Protein AF-A0A2I0QER7-F1 (afdb_monomer_lite)

Foldseek 3Di:
DDLPQFAAKEWEAEPPVRDIDIDRADNQLSVQQFFDFQQDKDACVSVQAHFWIKGWHQFAFPDDDDDPDDDDDDDGTDDRRTRYIYIYIPTDDPDDVVVSRCVRDVDPDD

Secondary structure (DSSP, 8-state):
------PPEEEEE-TTT--EEEEEPPHHHHHTTTTPPTT-EEEGGGGT-TT-EEEEEEEEES---S-SS--PPP-SS--TTEEEEEEEEEE--SS-HHHHHHHH------

pLDDT: mean 76.9, std 15.24, range [27.77, 92.5]

Structure (mmCIF, N/CA/C/O backbone):
data_AF-A0A2I0QER7-F1
#
_entry.id   AF-A0A2I0QER7-F1
#
loop_
_atom_site.group_PDB
_atom_site.id
_atom_site.type_symbol
_atom_site.label_atom_id
_atom_site.label_alt_id
_atom_site.label_comp_id
_atom_site.label_asym_id
_atom_site.label_entity_id
_atom_site.label_seq_id
_atom_site.pdbx_PDB_ins_code
_atom_site.Cartn_x
_atom_site.Cartn_y
_atom_site.Cartn_z
_atom_site.occupancy
_atom_site.B_iso_or_equiv
_atom_site.auth_seq_id
_atom_site.auth_comp_id
_atom_site.auth_asym_id
_atom_site.auth_atom_id
_atom_site.pdbx_PDB_model_num
ATOM 1 N N . MET A 1 1 ? 17.222 -12.364 -16.855 1.00 36.41 1 MET A N 1
ATOM 2 C CA . MET A 1 1 ? 17.119 -12.303 -15.381 1.00 36.41 1 MET A CA 1
ATOM 3 C C . MET A 1 1 ? 15.643 -12.269 -15.049 1.00 36.41 1 MET A C 1
ATOM 5 O O . MET A 1 1 ? 14.972 -11.333 -15.462 1.00 36.41 1 MET A O 1
ATOM 9 N N . ALA A 1 2 ? 15.111 -13.338 -14.456 1.00 32.00 2 ALA A N 1
ATOM 10 C CA . ALA A 1 2 ? 13.690 -13.420 -14.151 1.00 32.00 2 ALA A CA 1
ATOM 11 C C . ALA A 1 2 ? 13.364 -12.351 -13.105 1.00 32.00 2 ALA A C 1
ATOM 13 O O . ALA A 1 2 ? 13.843 -12.427 -11.973 1.00 32.00 2 ALA A O 1
ATOM 14 N N . VAL A 1 3 ? 12.599 -11.332 -13.501 1.00 42.81 3 VAL A N 1
ATOM 15 C CA . VAL A 1 3 ? 11.971 -10.414 -12.553 1.00 42.81 3 VAL A CA 1
ATOM 16 C C . VAL A 1 3 ? 10.987 -11.280 -11.787 1.00 42.81 3 VAL A C 1
ATOM 18 O O . VAL A 1 3 ? 9.907 -11.586 -12.284 1.00 42.81 3 VAL A O 1
ATOM 21 N N . LYS A 1 4 ? 11.429 -11.800 -10.640 1.00 41.66 4 LYS A N 1
ATOM 22 C CA . LYS A 1 4 ? 10.596 -12.585 -9.741 1.00 41.66 4 LYS A CA 1
ATOM 23 C C . LYS A 1 4 ? 9.449 -11.662 -9.360 1.00 41.66 4 LYS A C 1
ATOM 25 O O . LYS A 1 4 ? 9.661 -10.672 -8.665 1.00 41.66 4 LYS A O 1
ATOM 30 N N . GLN A 1 5 ? 8.284 -11.937 -9.930 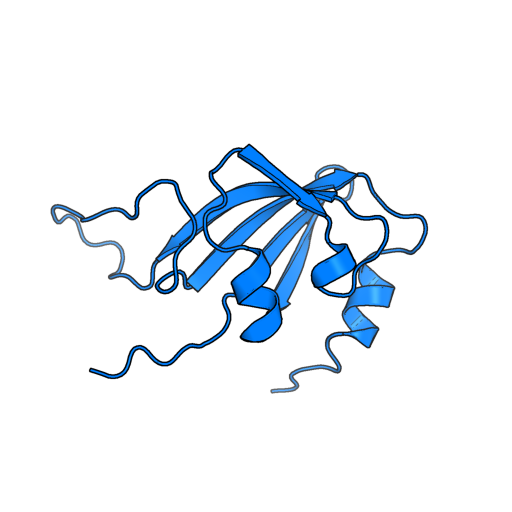1.00 53.03 5 GLN A N 1
ATOM 31 C CA . GLN A 1 5 ? 7.053 -11.219 -9.670 1.00 53.03 5 GLN A CA 1
ATOM 32 C C . GLN A 1 5 ? 6.726 -11.509 -8.205 1.00 53.03 5 GLN A C 1
ATOM 34 O O . GLN A 1 5 ? 6.259 -12.576 -7.843 1.00 53.03 5 GLN A O 1
ATOM 39 N N . ILE A 1 6 ? 7.161 -10.619 -7.322 1.00 55.56 6 IL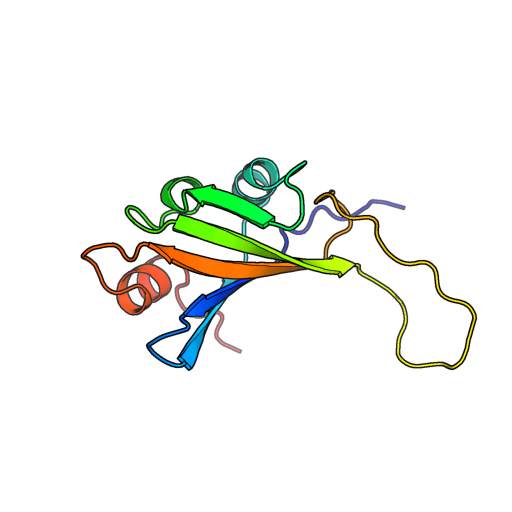E A N 1
ATOM 40 C CA . ILE A 1 6 ? 6.851 -10.668 -5.900 1.00 55.56 6 ILE A CA 1
ATOM 41 C C . ILE A 1 6 ? 5.916 -9.493 -5.720 1.00 55.56 6 ILE A C 1
ATOM 43 O O . ILE A 1 6 ? 6.305 -8.357 -5.992 1.00 55.56 6 ILE A O 1
ATOM 47 N N . GLY A 1 7 ? 4.669 -9.771 -5.346 1.00 65.88 7 GLY A N 1
ATOM 48 C CA . GLY A 1 7 ? 3.716 -8.709 -5.064 1.00 65.88 7 GLY A CA 1
ATOM 49 C C . GLY A 1 7 ? 4.311 -7.697 -4.081 1.00 65.88 7 GLY A C 1
ATOM 50 O O . GLY A 1 7 ? 5.054 -8.045 -3.157 1.00 65.88 7 GLY A O 1
ATOM 51 N N . PHE A 1 8 ? 4.069 -6.417 -4.343 1.00 81.38 8 PHE A N 1
ATOM 52 C CA . PHE A 1 8 ? 4.645 -5.337 -3.547 1.00 81.38 8 PHE A CA 1
ATOM 53 C C . PHE A 1 8 ? 3.910 -5.177 -2.220 1.00 81.38 8 PHE A C 1
ATOM 55 O O . PHE A 1 8 ? 2.739 -5.524 -2.053 1.00 81.38 8 PHE A O 1
ATOM 62 N N . LYS A 1 9 ? 4.615 -4.596 -1.256 1.00 86.88 9 LYS A N 1
ATOM 63 C CA . LYS A 1 9 ? 4.053 -4.253 0.045 1.00 86.88 9 LYS A CA 1
ATOM 64 C C . LYS A 1 9 ? 3.238 -2.966 -0.057 1.00 86.88 9 LYS A C 1
ATOM 66 O O . LYS A 1 9 ? 3.772 -1.937 -0.464 1.00 86.88 9 LYS A O 1
ATOM 71 N N . LEU A 1 10 ? 1.975 -2.994 0.353 1.00 88.75 10 LEU A N 1
ATOM 72 C CA . LEU A 1 10 ? 1.169 -1.789 0.526 1.00 88.75 10 LEU A CA 1
ATOM 73 C C . LEU A 1 10 ? 1.303 -1.287 1.964 1.00 88.75 10 LEU A C 1
ATOM 75 O O . LEU A 1 10 ? 1.055 -2.027 2.917 1.00 88.75 10 LEU A O 1
ATOM 79 N N . VAL A 1 11 ? 1.693 -0.026 2.117 1.00 89.62 11 VAL A N 1
ATOM 80 C CA . VAL A 1 11 ? 1.828 0.654 3.406 1.00 89.62 11 VAL A CA 1
ATOM 81 C C . VAL A 1 11 ? 0.779 1.755 3.474 1.00 89.62 11 VAL A C 1
ATOM 83 O O . VAL A 1 11 ? 0.866 2.741 2.748 1.00 89.62 11 VAL A O 1
ATOM 86 N N . MET A 1 12 ? -0.213 1.589 4.345 1.00 89.62 12 MET A N 1
ATOM 87 C CA . MET A 1 12 ? -1.321 2.526 4.519 1.00 89.62 12 MET A CA 1
ATOM 88 C C . MET A 1 12 ? -1.146 3.310 5.813 1.00 89.62 12 MET A C 1
ATOM 90 O O . MET A 1 12 ? -1.057 2.730 6.895 1.00 89.62 12 MET A O 1
ATOM 94 N N . ASN A 1 13 ? -1.110 4.631 5.708 1.00 88.56 13 ASN A N 1
ATOM 95 C CA . ASN A 1 13 ? -1.062 5.526 6.853 1.00 88.56 13 ASN A CA 1
ATOM 96 C C . ASN A 1 13 ? -2.470 6.021 7.212 1.00 88.56 13 ASN A C 1
ATOM 98 O O . ASN A 1 13 ? -3.162 6.586 6.361 1.00 88.56 13 ASN A O 1
ATOM 102 N N . ASP A 1 14 ? -2.865 5.840 8.471 1.00 86.50 14 ASP A N 1
ATOM 103 C CA . ASP A 1 14 ? -4.037 6.487 9.059 1.00 86.50 14 ASP A CA 1
ATOM 104 C C . ASP A 1 14 ? -3.592 7.792 9.734 1.00 86.50 14 ASP A C 1
ATOM 106 O O . ASP A 1 14 ? -2.897 7.779 10.755 1.00 86.50 14 ASP A O 1
ATOM 110 N N . GLY A 1 15 ? -3.977 8.928 9.149 1.00 77.00 15 GLY A N 1
ATOM 111 C CA . GLY A 1 15 ? -3.577 10.248 9.639 1.00 77.00 15 GLY A CA 1
ATOM 112 C C . GLY A 1 15 ? -4.199 10.630 10.984 1.00 77.00 15 GLY A C 1
ATOM 113 O O . GLY A 1 15 ? -3.625 11.452 11.694 1.00 77.00 15 GLY A O 1
ATOM 114 N N . GLU A 1 16 ? -5.335 10.036 11.349 1.00 76.00 16 GLU A N 1
ATOM 115 C CA . GLU A 1 16 ? -6.040 10.356 12.597 1.00 76.00 16 GLU A CA 1
ATOM 116 C C . GLU A 1 16 ? -5.525 9.495 13.746 1.00 76.00 16 GLU A C 1
ATOM 118 O O . GLU A 1 16 ? -5.140 10.011 14.792 1.00 76.00 16 GLU A O 1
ATOM 123 N N . ASN A 1 17 ? -5.430 8.181 13.522 1.00 75.81 17 ASN A N 1
ATOM 124 C CA . ASN A 1 17 ? -4.948 7.250 14.541 1.00 75.81 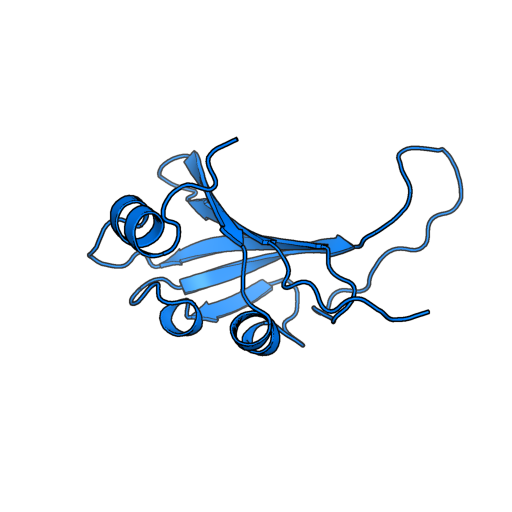17 ASN A CA 1
ATOM 125 C C . ASN A 1 17 ? -3.416 7.243 14.662 1.00 75.81 17 ASN A C 1
ATOM 127 O O . ASN A 1 17 ? -2.876 6.569 15.537 1.00 75.81 17 ASN A O 1
ATOM 131 N N . LYS A 1 18 ? -2.703 7.956 13.772 1.00 78.50 18 LYS A N 1
ATOM 132 C CA . LYS A 1 18 ? -1.231 7.964 13.643 1.00 78.50 18 LYS A CA 1
ATOM 133 C C . LYS A 1 18 ? -0.623 6.559 13.527 1.00 78.50 18 LYS A C 1
ATOM 135 O O . LYS A 1 18 ? 0.563 6.360 13.792 1.00 78.50 18 LYS A O 1
ATOM 140 N N . LYS A 1 19 ? -1.430 5.581 13.115 1.00 82.94 19 LYS A N 1
ATOM 141 C CA . LYS A 1 19 ? -1.029 4.191 12.916 1.00 82.94 19 LYS A CA 1
ATOM 142 C C . LYS A 1 19 ? -0.707 3.948 11.450 1.00 82.94 19 LYS A C 1
ATOM 144 O O . LYS A 1 19 ? -1.214 4.618 10.551 1.00 82.94 19 LYS A O 1
ATOM 149 N N . THR A 1 20 ? 0.173 2.984 11.218 1.00 83.94 20 THR A N 1
ATOM 150 C CA . THR A 1 20 ? 0.543 2.549 9.873 1.00 83.94 20 THR A CA 1
ATOM 151 C C . THR A 1 20 ? 0.318 1.054 9.763 1.00 83.94 20 THR A C 1
ATOM 153 O O . THR A 1 20 ? 0.799 0.291 10.598 1.00 83.94 20 THR A O 1
ATOM 156 N N . TYR A 1 21 ? -0.382 0.649 8.713 1.00 86.69 21 TYR A N 1
ATOM 157 C CA . TYR A 1 21 ? -0.721 -0.737 8.436 1.00 86.69 21 TYR A CA 1
ATOM 158 C C . TYR A 1 21 ? 0.023 -1.211 7.198 1.00 86.69 21 TYR A C 1
ATOM 160 O O . TYR A 1 21 ? 0.206 -0.459 6.240 1.00 86.69 21 TYR A O 1
ATOM 168 N N . GLN A 1 22 ? 0.491 -2.453 7.228 1.00 86.75 22 GLN A N 1
ATOM 169 C CA . GLN A 1 22 ? 1.342 -3.008 6.184 1.00 86.75 22 GLN A CA 1
ATOM 170 C C . GLN A 1 22 ? 0.764 -4.328 5.700 1.00 86.75 22 GLN A C 1
ATOM 172 O O . GLN A 1 22 ? 0.528 -5.225 6.503 1.00 86.75 22 GLN A O 1
ATOM 177 N N . ILE A 1 23 ? 0.570 -4.447 4.390 1.00 85.94 23 ILE A N 1
ATOM 178 C CA . ILE A 1 23 ? -0.027 -5.622 3.759 1.00 85.94 23 ILE A CA 1
ATOM 179 C C . ILE A 1 23 ? 0.901 -6.104 2.657 1.00 85.94 23 ILE A C 1
ATOM 181 O O . ILE A 1 23 ? 1.305 -5.329 1.791 1.00 85.94 23 ILE A O 1
ATOM 185 N N . ALA A 1 24 ? 1.240 -7.390 2.684 1.00 83.69 24 ALA A N 1
ATOM 186 C CA . ALA A 1 24 ? 1.850 -8.045 1.537 1.00 83.69 24 ALA A CA 1
ATOM 187 C C . ALA A 1 24 ? 0.740 -8.361 0.528 1.00 83.69 24 ALA A C 1
ATOM 189 O O . ALA A 1 24 ? -0.196 -9.088 0.858 1.00 83.69 24 ALA A O 1
ATOM 190 N N . LEU A 1 25 ? 0.807 -7.772 -0.665 1.00 82.62 25 LEU A N 1
ATOM 191 C CA . LEU A 1 25 ? -0.154 -8.063 -1.723 1.00 82.62 25 LEU A CA 1
ATOM 192 C C . LEU A 1 25 ? 0.298 -9.290 -2.513 1.00 82.62 25 LEU A C 1
ATOM 194 O O . LEU A 1 25 ? 1.481 -9.442 -2.805 1.00 82.62 25 LEU A O 1
ATOM 198 N N . ASP A 1 26 ? -0.656 -10.146 -2.869 1.00 80.81 26 ASP A N 1
ATOM 199 C CA . ASP A 1 26 ? -0.433 -11.225 -3.832 1.00 80.81 26 ASP A CA 1
A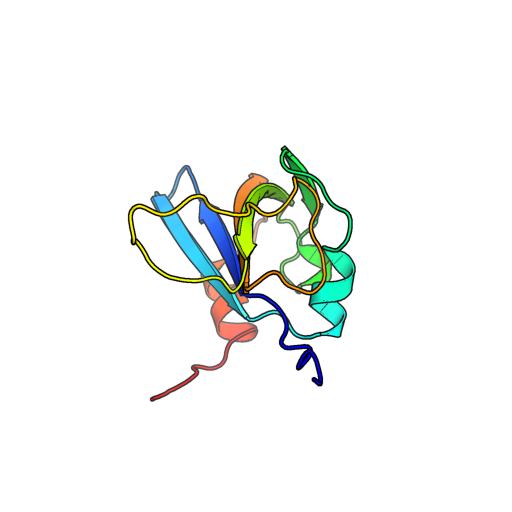TOM 200 C C . ASP A 1 26 ? -0.364 -10.666 -5.257 1.00 80.81 26 ASP A C 1
ATOM 202 O O . ASP A 1 26 ? -0.907 -9.596 -5.537 1.00 80.81 26 ASP A O 1
ATOM 206 N N . GLU A 1 27 ? 0.219 -11.427 -6.186 1.00 76.56 27 GLU A N 1
ATOM 207 C CA . GLU A 1 27 ? 0.416 -11.010 -7.582 1.00 76.56 27 GLU A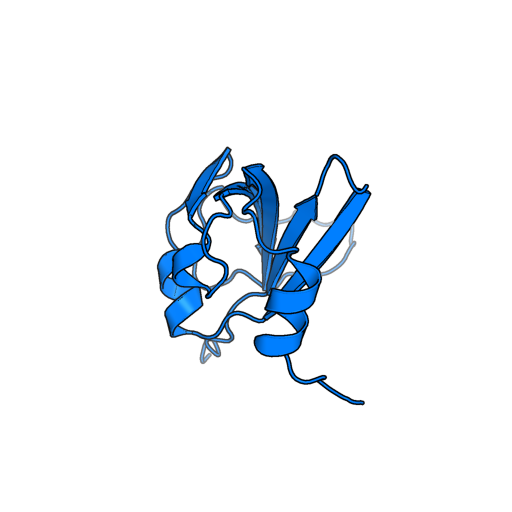 CA 1
ATOM 208 C C . GLU A 1 27 ? -0.862 -10.460 -8.227 1.00 76.56 27 GLU A C 1
ATOM 210 O O . GLU A 1 27 ? -0.849 -9.351 -8.752 1.00 76.56 27 GLU A O 1
ATOM 215 N N . LYS A 1 28 ? -1.990 -11.171 -8.091 1.00 78.69 28 LYS A N 1
ATOM 216 C CA . LYS A 1 28 ? -3.290 -10.751 -8.645 1.00 78.69 28 LYS A CA 1
ATOM 217 C C . LYS A 1 28 ? -3.793 -9.435 -8.053 1.00 78.69 28 LYS A C 1
ATOM 219 O O . LYS A 1 28 ? -4.375 -8.619 -8.756 1.00 78.69 28 LYS A O 1
ATOM 224 N N . LYS A 1 29 ? -3.572 -9.218 -6.753 1.00 81.00 29 LYS A N 1
ATOM 225 C CA . LYS A 1 29 ? -3.967 -7.977 -6.072 1.00 81.00 29 LYS A CA 1
ATOM 226 C C . LYS A 1 29 ? -3.062 -6.824 -6.494 1.00 81.00 29 LYS A C 1
ATOM 228 O O . LYS A 1 29 ? -3.540 -5.708 -6.655 1.00 81.00 29 LYS A O 1
ATOM 233 N N . SER A 1 30 ? -1.777 -7.102 -6.701 1.00 80.12 30 SER A N 1
ATOM 234 C CA . SER A 1 30 ? -0.791 -6.140 -7.184 1.00 80.12 30 SER A CA 1
ATOM 235 C C . SER A 1 30 ? -1.082 -5.643 -8.601 1.00 80.12 30 SER A C 1
ATOM 237 O O . SER A 1 30 ? -0.816 -4.479 -8.891 1.00 80.12 30 SER A O 1
ATOM 239 N N . GLU A 1 31 ? -1.669 -6.459 -9.481 1.00 81.94 31 GLU A N 1
ATOM 240 C CA . GLU A 1 31 ? -2.038 -5.981 -10.822 1.00 81.94 31 GLU A CA 1
ATOM 241 C C . GLU A 1 31 ? -3.052 -4.833 -10.777 1.00 81.94 31 GLU A C 1
ATOM 243 O O . GLU A 1 31 ? -2.946 -3.895 -11.567 1.00 81.94 31 GLU A O 1
ATOM 248 N N . ASN A 1 32 ? -3.941 -4.833 -9.781 1.00 83.06 32 ASN A N 1
ATOM 249 C CA . ASN A 1 32 ? -4.951 -3.789 -9.609 1.00 83.06 32 ASN A CA 1
ATOM 250 C C . ASN A 1 32 ? -4.381 -2.437 -9.174 1.00 83.06 32 ASN A C 1
ATOM 252 O O . ASN A 1 32 ? -5.114 -1.461 -9.215 1.00 83.06 32 ASN A O 1
ATOM 256 N N . PHE A 1 33 ? -3.117 -2.352 -8.746 1.00 81.06 33 PHE A N 1
ATOM 257 C CA . PHE A 1 33 ? -2.477 -1.070 -8.420 1.00 81.06 33 PHE A CA 1
ATOM 258 C C . PHE A 1 33 ? -1.432 -0.672 -9.458 1.00 81.06 33 PHE A C 1
ATOM 260 O O . PHE A 1 33 ? -0.637 0.223 -9.184 1.00 81.06 33 PHE A O 1
ATOM 267 N N . MET A 1 34 ? -1.388 -1.309 -10.632 1.00 83.38 34 MET A N 1
ATOM 268 C CA . MET A 1 34 ? -0.510 -0.878 -11.722 1.00 83.38 34 MET A CA 1
ATOM 269 C C . MET A 1 34 ? -1.069 0.356 -12.441 1.00 83.38 34 MET A C 1
ATOM 271 O O . MET A 1 34 ? -2.277 0.538 -12.533 1.00 83.38 34 MET A O 1
ATOM 275 N N . ASN A 1 35 ? -0.173 1.182 -12.990 1.00 83.56 35 ASN A N 1
ATOM 276 C CA . ASN A 1 35 ? -0.467 2.400 -13.760 1.00 83.56 35 ASN A CA 1
ATOM 277 C C . ASN A 1 35 ? -1.124 3.560 -12.998 1.00 83.56 35 ASN A C 1
ATOM 279 O O . ASN A 1 35 ? -1.386 4.597 -13.611 1.00 83.56 35 ASN A O 1
ATOM 283 N N . PHE A 1 36 ? -1.312 3.436 -11.687 1.00 87.62 36 PHE A N 1
ATOM 284 C CA . PHE A 1 36 ? -1.723 4.557 -10.853 1.00 87.62 36 PHE A CA 1
ATOM 285 C C . PHE A 1 36 ? -0.544 5.497 -10.588 1.00 87.62 36 PHE A C 1
ATOM 287 O O . PHE A 1 36 ? 0.600 5.070 -10.398 1.00 87.62 36 PHE A O 1
ATOM 294 N N . GLY A 1 37 ? -0.825 6.792 -10.623 1.00 88.12 37 GLY A N 1
ATOM 295 C CA . GLY A 1 37 ? 0.104 7.863 -10.305 1.00 88.12 37 GLY A CA 1
ATOM 296 C C . GLY A 1 37 ? 0.085 8.239 -8.828 1.00 88.12 37 GLY A C 1
ATOM 297 O O . GLY A 1 37 ? -0.741 7.788 -8.027 1.00 88.12 37 GLY A O 1
ATOM 298 N N . ILE A 1 38 ? 1.021 9.109 -8.460 1.00 88.50 38 ILE A N 1
ATOM 299 C CA . ILE A 1 38 ? 1.046 9.695 -7.125 1.00 88.50 38 ILE A CA 1
ATOM 300 C C . ILE A 1 38 ? -0.097 10.704 -7.042 1.00 88.50 38 ILE A C 1
ATOM 302 O O . ILE A 1 38 ? -0.159 11.671 -7.789 1.00 88.50 38 ILE A O 1
ATOM 306 N N . GLY A 1 39 ? -0.985 10.504 -6.078 1.00 88.44 39 GLY A N 1
ATOM 307 C CA . GLY A 1 39 ? -2.152 11.344 -5.861 1.00 88.44 39 GLY A CA 1
ATOM 308 C C . GLY A 1 39 ? -3.473 10.696 -6.255 1.00 88.44 39 GLY A C 1
ATOM 309 O O . GLY A 1 39 ? -4.517 11.199 -5.830 1.00 88.44 39 GLY A O 1
ATOM 310 N N . ASP A 1 40 ? -3.422 9.572 -6.966 1.00 91.44 40 ASP A N 1
ATOM 311 C CA . ASP A 1 40 ? -4.609 8.823 -7.350 1.00 91.44 40 ASP A CA 1
ATOM 312 C C . ASP A 1 40 ? -5.270 8.161 -6.144 1.00 91.44 40 ASP A C 1
ATOM 314 O O . ASP A 1 40 ? -4.611 7.774 -5.169 1.00 91.44 40 ASP A O 1
ATOM 318 N N . LYS A 1 41 ? -6.596 8.047 -6.225 1.00 92.31 41 LYS A N 1
ATOM 319 C CA . LYS A 1 41 ? -7.426 7.390 -5.222 1.00 92.31 41 LYS A CA 1
ATOM 320 C C . LYS A 1 41 ? -7.786 5.989 -5.692 1.00 92.31 41 LYS A C 1
ATOM 322 O O . LYS A 1 41 ? -8.158 5.806 -6.848 1.00 92.31 41 LYS A O 1
ATOM 327 N N . VAL A 1 42 ? -7.665 5.023 -4.792 1.00 89.44 42 VAL A N 1
ATOM 328 C CA . VAL A 1 42 ? -7.921 3.612 -5.070 1.00 89.44 42 VAL A CA 1
ATOM 329 C C . VAL A 1 42 ? -8.782 3.024 -3.961 1.00 89.44 42 VAL A C 1
ATOM 331 O O . VAL A 1 42 ? -8.481 3.177 -2.774 1.00 89.44 42 VAL A O 1
ATOM 334 N N . ASP A 1 43 ? -9.829 2.312 -4.363 1.00 89.38 43 ASP A N 1
ATOM 335 C CA . ASP A 1 43 ? -10.686 1.561 -3.454 1.00 89.38 43 ASP A CA 1
ATOM 336 C C . ASP A 1 43 ? -9.980 0.292 -2.967 1.00 89.38 43 ASP A C 1
ATOM 338 O O . ASP A 1 43 ? -9.512 -0.533 -3.754 1.00 89.38 43 ASP A O 1
ATOM 342 N N . CYS A 1 44 ? -9.941 0.082 -1.652 1.00 84.25 44 CYS A N 1
ATOM 343 C CA . CYS A 1 44 ? -9.287 -1.080 -1.050 1.00 84.25 44 CYS A CA 1
ATOM 344 C C . CYS A 1 44 ? -10.152 -2.353 -1.047 1.00 84.25 44 CYS A C 1
ATOM 346 O O . CYS A 1 44 ? -9.709 -3.412 -0.590 1.00 84.25 44 CYS A O 1
ATOM 348 N N . SER A 1 45 ? -11.354 -2.312 -1.623 1.00 82.69 45 SER A N 1
ATOM 349 C CA . SER A 1 45 ? -12.201 -3.499 -1.789 1.00 82.69 45 SER A CA 1
ATOM 350 C C . SER A 1 45 ? -11.482 -4.607 -2.571 1.00 82.69 45 SER A C 1
ATOM 352 O O . SER A 1 45 ? -11.590 -5.781 -2.221 1.00 82.69 45 SER A O 1
ATOM 354 N N . VAL A 1 46 ? -10.654 -4.243 -3.559 1.00 80.38 46 VAL A N 1
ATOM 355 C CA . VAL A 1 46 ? -9.896 -5.196 -4.394 1.00 80.38 46 VAL A CA 1
ATOM 356 C C . VAL A 1 46 ? -8.810 -5.966 -3.634 1.00 80.38 46 VAL A C 1
ATOM 358 O O . VAL A 1 46 ? -8.352 -7.008 -4.102 1.00 80.38 46 VAL A O 1
ATOM 361 N N . ILE A 1 47 ? -8.397 -5.487 -2.455 1.00 79.94 47 ILE A N 1
ATOM 362 C CA . ILE A 1 47 ? -7.403 -6.162 -1.602 1.00 79.94 47 ILE A CA 1
ATOM 363 C C . ILE A 1 47 ? -8.023 -6.927 -0.434 1.00 79.94 47 ILE A C 1
ATOM 365 O O . ILE A 1 47 ? -7.297 -7.638 0.268 1.00 79.94 47 ILE A O 1
ATOM 369 N N . GLY A 1 48 ? -9.348 -6.853 -0.281 1.00 77.06 48 GLY A N 1
ATOM 370 C CA . GLY A 1 48 ? -10.100 -7.472 0.810 1.00 77.06 48 GLY A CA 1
ATOM 371 C C . GLY A 1 48 ? -10.415 -6.527 1.970 1.00 77.06 48 GLY A C 1
ATOM 372 O O . GLY A 1 48 ? -10.777 -7.007 3.038 1.00 77.06 48 GLY A O 1
ATOM 373 N N . ILE A 1 49 ? -10.287 -5.208 1.783 1.00 82.88 49 ILE A N 1
ATOM 374 C CA . ILE A 1 49 ? -10.604 -4.198 2.804 1.00 82.88 49 ILE A CA 1
ATOM 375 C C . ILE A 1 49 ? -11.768 -3.333 2.298 1.00 82.88 49 ILE A C 1
ATOM 377 O O . ILE A 1 49 ? -11.548 -2.266 1.716 1.00 82.88 49 ILE A O 1
ATOM 381 N N . PRO A 1 50 ? -13.015 -3.804 2.449 1.00 83.31 50 PRO A N 1
ATOM 382 C CA . PRO A 1 50 ? -14.179 -3.085 1.951 1.00 83.31 50 PRO A CA 1
ATOM 383 C C . PRO A 1 50 ? -14.402 -1.779 2.723 1.00 83.31 50 PRO A C 1
ATOM 385 O O . PRO A 1 50 ? -14.164 -1.703 3.926 1.00 83.31 50 PRO A O 1
ATOM 388 N N . GLY A 1 51 ? -14.879 -0.747 2.025 1.00 83.31 51 GLY A N 1
ATOM 389 C CA . GLY A 1 51 ? -15.248 0.543 2.625 1.00 83.31 51 GLY A CA 1
ATOM 390 C C . GLY A 1 51 ? -14.084 1.505 2.882 1.00 83.31 51 GLY A C 1
ATOM 391 O O . GLY A 1 51 ? -14.324 2.642 3.285 1.00 83.31 51 GLY A O 1
ATOM 392 N N . TYR A 1 52 ? -12.845 1.088 2.610 1.00 86.75 52 TYR A N 1
ATOM 393 C CA . TYR A 1 52 ? -11.663 1.939 2.722 1.00 86.75 52 TYR A CA 1
ATOM 394 C C . TYR A 1 52 ? -11.207 2.456 1.360 1.00 86.75 52 TYR A C 1
ATOM 396 O O . TYR A 1 52 ? -11.133 1.705 0.388 1.00 86.75 52 TYR A O 1
ATOM 404 N N . GLU A 1 53 ? -10.843 3.736 1.321 1.00 89.56 53 GLU A N 1
ATOM 405 C CA . GLU A 1 53 ? -10.285 4.399 0.140 1.00 89.56 53 GLU A CA 1
ATOM 406 C C . GLU A 1 53 ? -8.931 5.010 0.498 1.00 89.56 53 GLU A C 1
ATOM 408 O O . GLU A 1 53 ? -8.791 5.704 1.517 1.00 89.56 53 GLU A O 1
ATOM 413 N N . VAL A 1 54 ? -7.924 4.763 -0.340 1.00 91.19 54 VAL A N 1
ATOM 414 C CA . VAL A 1 54 ? -6.554 5.235 -0.118 1.00 91.19 54 VAL A CA 1
ATOM 415 C C . VAL A 1 54 ? -6.071 6.119 -1.256 1.00 91.19 54 VAL A C 1
ATOM 417 O O . VAL A 1 54 ? -6.344 5.871 -2.424 1.00 91.19 54 VAL A O 1
ATOM 420 N N . LYS A 1 55 ? -5.292 7.142 -0.907 1.00 92.50 55 LYS A N 1
ATOM 421 C CA . LYS A 1 55 ? -4.524 7.962 -1.842 1.00 92.50 55 LYS A CA 1
ATOM 422 C C . LYS A 1 55 ? -3.108 7.436 -1.947 1.00 92.50 55 LYS A C 1
ATOM 424 O O . LYS A 1 55 ? -2.430 7.369 -0.921 1.00 92.50 55 LYS A O 1
ATOM 429 N N . ILE A 1 56 ? -2.619 7.152 -3.146 1.00 92.31 56 ILE A N 1
ATOM 430 C CA . ILE A 1 56 ? -1.210 6.795 -3.341 1.00 92.31 56 ILE A CA 1
ATOM 431 C C . ILE A 1 56 ? -0.354 8.044 -3.122 1.00 92.31 56 ILE A C 1
ATOM 433 O O . ILE A 1 56 ? -0.601 9.097 -3.704 1.00 92.31 56 ILE A O 1
ATOM 437 N N . THR A 1 57 ? 0.646 7.948 -2.250 1.00 91.00 57 THR A N 1
ATOM 438 C CA . THR A 1 57 ? 1.560 9.056 -1.928 1.00 91.00 57 THR A CA 1
ATOM 439 C C . THR A 1 57 ? 2.968 8.831 -2.465 1.00 91.00 57 THR A C 1
ATOM 441 O O . THR A 1 57 ? 3.732 9.786 -2.576 1.00 91.00 57 THR A O 1
ATOM 444 N N . GLY A 1 58 ? 3.318 7.598 -2.829 1.00 88.12 58 GLY A N 1
ATOM 445 C CA . GLY A 1 58 ? 4.594 7.281 -3.455 1.00 88.12 58 GLY A CA 1
ATOM 446 C C . GLY A 1 58 ? 4.912 5.796 -3.405 1.00 88.12 58 GLY A C 1
ATOM 447 O O . GLY A 1 58 ? 4.072 4.969 -3.061 1.00 88.12 58 GLY A O 1
ATOM 448 N N . GLY A 1 59 ? 6.155 5.453 -3.714 1.00 86.50 59 GLY A N 1
ATOM 449 C CA . GLY A 1 59 ? 6.644 4.086 -3.635 1.00 86.50 59 GLY A CA 1
ATOM 450 C C . GLY A 1 59 ? 8.162 4.032 -3.624 1.00 86.50 59 GLY A C 1
ATOM 451 O O . GLY A 1 59 ? 8.843 5.047 -3.770 1.00 86.50 59 GLY A O 1
ATOM 452 N N . SER A 1 60 ? 8.702 2.837 -3.428 1.00 83.56 60 SER A N 1
ATOM 453 C CA . SER A 1 60 ? 10.143 2.602 -3.464 1.00 83.56 60 SER A CA 1
ATOM 454 C C . SER A 1 60 ? 10.456 1.464 -4.421 1.00 83.56 60 SER A C 1
ATOM 456 O O . SER A 1 60 ? 9.823 0.408 -4.374 1.00 83.56 60 SER A O 1
ATOM 458 N N . MET A 1 61 ? 11.426 1.696 -5.298 1.00 78.44 61 MET A N 1
ATOM 459 C CA . MET A 1 61 ? 11.955 0.694 -6.216 1.00 78.44 61 MET A CA 1
ATOM 460 C C . MET A 1 61 ? 12.987 -0.178 -5.501 1.00 78.44 61 MET A C 1
ATOM 462 O O . MET A 1 61 ? 13.647 0.269 -4.561 1.00 78.44 61 MET A O 1
ATOM 466 N N . VAL A 1 62 ? 13.156 -1.412 -5.970 1.00 73.31 62 VAL A N 1
ATOM 467 C CA . VAL A 1 62 ? 14.297 -2.248 -5.584 1.00 73.31 62 VAL A CA 1
ATOM 468 C C . VAL A 1 62 ? 15.566 -1.583 -6.136 1.00 73.31 62 VAL A C 1
ATOM 470 O O . VAL A 1 62 ? 15.808 -1.606 -7.340 1.00 73.31 62 VAL A O 1
ATOM 473 N N . GLY A 1 63 ? 16.338 -0.908 -5.284 1.00 64.62 63 GLY A N 1
ATOM 474 C CA . GLY A 1 63 ? 17.484 -0.108 -5.718 1.00 64.62 63 GLY A CA 1
ATOM 475 C C . GLY A 1 63 ? 18.516 0.129 -4.618 1.00 64.62 63 GLY A C 1
ATOM 476 O O . GLY A 1 63 ? 18.226 0.003 -3.428 1.00 64.62 63 GLY A O 1
ATOM 477 N N . GLU A 1 64 ? 19.738 0.447 -5.042 1.00 55.56 64 GLU A N 1
ATOM 478 C CA . GLU A 1 64 ? 20.935 0.486 -4.200 1.00 55.56 64 GLU A CA 1
ATOM 479 C C . GLU A 1 64 ? 20.946 1.613 -3.147 1.00 55.56 64 GLU A C 1
ATOM 481 O O . GLU A 1 64 ? 20.389 2.704 -3.324 1.00 55.56 64 GLU A O 1
ATOM 486 N N . GLY A 1 65 ? 21.615 1.309 -2.025 1.00 56.19 65 GLY A N 1
ATOM 487 C CA . GLY A 1 65 ? 21.664 2.071 -0.771 1.00 56.19 65 GLY A CA 1
ATOM 488 C C . GLY A 1 65 ? 22.299 3.465 -0.853 1.00 56.19 65 GLY A C 1
ATOM 489 O O . GLY A 1 65 ? 22.563 3.975 -1.932 1.00 56.19 65 GLY A O 1
ATOM 490 N N . ARG A 1 66 ? 22.502 4.116 0.305 1.00 55.84 66 ARG A N 1
ATOM 491 C CA . ARG A 1 66 ? 22.729 5.570 0.533 1.00 55.84 66 ARG A CA 1
ATOM 492 C C . ARG A 1 66 ? 24.105 6.159 0.115 1.00 55.84 66 ARG A C 1
ATOM 494 O O . ARG A 1 66 ? 24.548 7.134 0.713 1.00 55.84 66 ARG A O 1
ATOM 501 N N . ASP A 1 67 ? 24.758 5.655 -0.931 1.00 61.28 67 ASP A N 1
ATOM 502 C CA . ASP A 1 67 ? 25.995 6.258 -1.465 1.00 61.28 67 ASP A CA 1
ATOM 503 C C . ASP A 1 67 ? 25.776 7.617 -2.164 1.00 61.28 67 ASP A C 1
ATOM 505 O O . ASP A 1 67 ? 24.764 7.841 -2.840 1.00 61.28 67 ASP A O 1
ATOM 509 N N . ARG A 1 68 ? 26.764 8.521 -2.084 1.00 68.56 68 ARG A N 1
ATOM 510 C CA . ARG A 1 68 ? 26.806 9.774 -2.864 1.00 68.56 68 ARG A CA 1
ATOM 511 C C . ARG A 1 68 ? 27.244 9.503 -4.308 1.00 68.56 68 ARG A C 1
ATOM 513 O O . ARG A 1 68 ? 28.368 9.795 -4.697 1.00 68.56 68 ARG A O 1
ATOM 520 N N . LYS A 1 69 ? 26.348 8.920 -5.099 1.00 76.19 69 LYS A N 1
ATOM 521 C CA . LYS A 1 69 ? 26.507 8.693 -6.543 1.00 76.19 69 LYS A CA 1
ATOM 522 C C . LYS A 1 69 ? 25.308 9.294 -7.277 1.00 76.19 69 LYS A C 1
ATOM 524 O O . LYS A 1 69 ? 24.247 9.466 -6.675 1.00 76.19 69 LYS A O 1
ATOM 529 N N . ARG A 1 70 ? 25.453 9.610 -8.569 1.00 76.19 70 ARG A N 1
ATOM 530 C CA . ARG A 1 70 ? 24.305 9.967 -9.422 1.00 76.19 70 ARG A CA 1
ATOM 531 C C . ARG A 1 70 ? 23.315 8.801 -9.404 1.00 76.19 70 ARG A C 1
ATOM 533 O O . ARG A 1 70 ? 23.716 7.667 -9.648 1.00 76.19 70 ARG A O 1
ATOM 540 N N . ARG A 1 71 ? 22.045 9.078 -9.097 1.00 73.44 71 ARG A N 1
ATOM 541 C CA . ARG A 1 71 ? 21.008 8.049 -8.958 1.00 73.44 71 ARG A CA 1
ATOM 542 C C . ARG A 1 71 ? 20.011 8.089 -10.097 1.00 73.44 71 ARG A C 1
ATOM 544 O O . ARG A 1 71 ? 19.617 9.161 -10.552 1.00 73.44 71 ARG A O 1
ATOM 551 N N . THR A 1 72 ? 19.564 6.903 -10.478 1.00 77.12 72 THR A N 1
ATOM 552 C CA . THR A 1 72 ? 18.344 6.715 -11.256 1.00 77.12 72 THR A CA 1
ATOM 553 C C . THR A 1 72 ? 17.177 6.647 -10.282 1.00 77.12 72 THR A C 1
ATOM 555 O O . THR A 1 72 ? 17.207 5.871 -9.326 1.00 77.12 72 THR A O 1
ATOM 558 N N . TYR A 1 73 ? 16.160 7.467 -10.517 1.00 76.31 73 TYR A N 1
ATOM 559 C CA . TYR A 1 73 ? 14.923 7.453 -9.746 1.00 76.31 73 TYR A CA 1
ATOM 560 C C . TYR A 1 73 ? 13.830 6.759 -10.552 1.00 76.31 73 TYR A C 1
ATOM 562 O O . TYR A 1 73 ? 13.823 6.812 -11.782 1.00 76.31 73 TYR A O 1
ATOM 570 N N . ALA A 1 74 ? 12.912 6.103 -9.850 1.00 78.44 74 ALA A N 1
ATOM 571 C CA . ALA A 1 74 ? 11.691 5.612 -10.464 1.00 78.44 74 ALA A CA 1
ATOM 572 C C . ALA A 1 74 ? 10.801 6.793 -10.879 1.00 78.44 74 ALA A C 1
ATOM 574 O O . ALA A 1 74 ? 10.807 7.840 -10.228 1.00 78.44 74 ALA A O 1
ATOM 575 N N . GLY A 1 75 ? 10.046 6.611 -11.962 1.00 82.50 75 GLY A N 1
ATOM 576 C CA . GLY A 1 75 ? 9.025 7.568 -12.380 1.00 82.50 75 GLY A CA 1
ATOM 577 C C . GLY A 1 75 ? 7.824 7.601 -11.430 1.00 82.50 75 GLY A C 1
ATOM 578 O O . GLY A 1 75 ? 7.772 6.882 -10.435 1.00 82.50 75 GLY A O 1
ATOM 579 N N . GLU A 1 76 ? 6.840 8.428 -11.772 1.00 86.19 76 GLU A N 1
ATOM 580 C CA . GLU A 1 76 ? 5.634 8.644 -10.963 1.00 86.19 76 GLU A CA 1
ATOM 581 C C . GLU A 1 76 ? 4.726 7.407 -10.874 1.00 86.19 76 GLU A C 1
ATOM 583 O O . GLU A 1 76 ? 4.199 7.095 -9.809 1.00 86.19 76 GLU A O 1
ATOM 588 N N . ARG A 1 77 ? 4.529 6.708 -11.998 1.00 86.75 77 ARG A N 1
ATOM 589 C CA . ARG A 1 77 ? 3.543 5.628 -12.102 1.00 86.75 77 ARG A CA 1
ATOM 590 C C . ARG A 1 77 ? 4.016 4.313 -11.495 1.00 86.75 77 ARG A C 1
ATOM 592 O O . ARG A 1 77 ? 5.177 3.902 -11.632 1.00 86.75 77 ARG A O 1
ATOM 599 N N . THR A 1 78 ? 3.064 3.600 -10.906 1.00 86.12 78 THR A N 1
ATOM 600 C CA . THR A 1 78 ? 3.279 2.268 -10.359 1.00 86.12 78 THR A CA 1
ATOM 601 C C . THR A 1 78 ? 3.517 1.236 -11.460 1.00 86.12 78 THR A C 1
ATOM 603 O O . THR A 1 78 ? 2.767 1.127 -12.431 1.00 86.12 78 THR A O 1
ATOM 606 N N . HIS A 1 79 ? 4.590 0.462 -11.314 1.00 83.31 79 HIS A N 1
ATOM 607 C CA . HIS A 1 79 ? 5.038 -0.533 -12.284 1.00 83.31 79 HIS A CA 1
ATOM 608 C C . HIS A 1 79 ? 5.587 -1.773 -11.566 1.00 83.31 79 HIS A C 1
ATOM 610 O O . HIS A 1 79 ? 5.789 -1.777 -10.353 1.00 83.31 79 HIS A O 1
ATOM 616 N N . LYS A 1 80 ? 5.866 -2.836 -12.327 1.00 81.75 80 LYS A N 1
ATOM 617 C CA 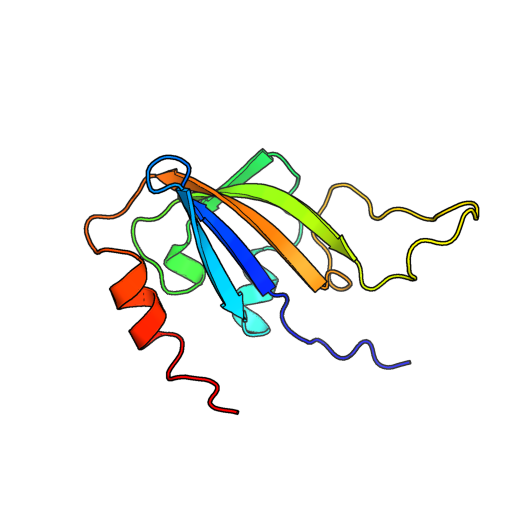. LYS A 1 80 ? 6.204 -4.170 -11.796 1.00 81.75 80 LYS A CA 1
ATOM 618 C C . LYS A 1 80 ? 7.493 -4.249 -10.962 1.00 81.75 80 LYS A C 1
ATOM 620 O O . LYS A 1 80 ? 7.679 -5.230 -10.257 1.00 81.75 80 LYS A O 1
ATOM 625 N N . ASN A 1 81 ? 8.381 -3.255 -11.037 1.00 80.94 81 ASN A N 1
ATOM 626 C CA . ASN A 1 81 ? 9.677 -3.255 -10.339 1.00 80.94 81 ASN A CA 1
ATOM 627 C C . ASN A 1 81 ? 9.647 -2.515 -8.982 1.00 80.94 81 ASN A C 1
ATOM 629 O O . ASN A 1 81 ? 10.683 -2.151 -8.418 1.00 80.94 81 ASN A O 1
ATOM 633 N N . ILE A 1 82 ? 8.451 -2.241 -8.464 1.00 82.50 82 ILE A N 1
ATOM 634 C CA . ILE A 1 82 ? 8.261 -1.578 -7.175 1.00 82.50 82 ILE A CA 1
ATOM 635 C C . ILE A 1 82 ? 8.321 -2.607 -6.044 1.00 82.50 82 ILE A C 1
ATOM 637 O O . ILE A 1 82 ? 7.758 -3.689 -6.144 1.00 82.50 82 ILE A O 1
ATOM 641 N N . SER A 1 83 ? 8.989 -2.244 -4.948 1.00 84.69 83 SER A N 1
ATOM 642 C CA . SER A 1 83 ? 9.057 -3.034 -3.712 1.00 84.69 83 SER A CA 1
ATOM 643 C C . SER A 1 83 ? 7.900 -2.712 -2.763 1.00 84.69 83 SER A C 1
ATOM 645 O O . SER A 1 83 ? 7.287 -3.598 -2.165 1.00 84.69 83 SER A O 1
ATOM 647 N N . GLN A 1 84 ? 7.575 -1.422 -2.641 1.00 87.19 84 GLN A N 1
ATOM 648 C CA . GLN A 1 84 ? 6.505 -0.936 -1.774 1.00 87.19 84 GLN A CA 1
ATOM 649 C C . GLN A 1 84 ? 5.757 0.241 -2.392 1.00 87.19 84 GLN A C 1
ATOM 651 O O . GLN A 1 84 ? 6.366 1.098 -3.037 1.00 87.19 84 GLN A O 1
ATOM 656 N N . ILE A 1 85 ? 4.457 0.298 -2.123 1.00 90.38 85 ILE A N 1
ATOM 657 C CA . ILE A 1 85 ? 3.595 1.447 -2.389 1.00 90.38 85 ILE A CA 1
ATOM 658 C C . ILE A 1 85 ? 3.185 2.041 -1.047 1.00 90.38 85 ILE A C 1
ATOM 660 O O . ILE A 1 85 ? 2.690 1.338 -0.166 1.00 90.38 85 ILE A O 1
ATOM 664 N N . ASN A 1 86 ? 3.367 3.348 -0.916 1.00 91.00 86 ASN A N 1
ATOM 665 C CA . ASN A 1 86 ? 2.921 4.125 0.223 1.00 91.00 86 ASN A CA 1
ATOM 666 C C . ASN A 1 86 ? 1.611 4.816 -0.137 1.00 91.00 86 ASN A C 1
ATOM 668 O O . ASN A 1 86 ? 1.487 5.444 -1.192 1.00 91.00 86 ASN A O 1
ATOM 672 N N . ALA A 1 87 ? 0.643 4.715 0.761 1.00 92.25 87 ALA A N 1
ATOM 673 C CA . ALA A 1 87 ? -0.667 5.302 0.596 1.00 92.25 87 ALA A CA 1
ATOM 674 C C . ALA A 1 87 ? -1.181 5.894 1.914 1.00 92.25 87 ALA A C 1
ATOM 676 O O . ALA A 1 87 ? -0.760 5.511 3.007 1.00 92.25 87 ALA A O 1
ATOM 677 N N . LYS A 1 88 ? -2.101 6.849 1.809 1.00 91.69 88 LYS A N 1
ATOM 678 C CA . LYS A 1 88 ? -2.782 7.487 2.938 1.00 91.69 88 LYS A CA 1
ATOM 679 C C . LYS A 1 88 ? -4.268 7.171 2.877 1.00 91.69 88 LYS A C 1
ATOM 681 O O . LYS A 1 88 ? -4.879 7.352 1.830 1.00 91.69 88 LYS A O 1
ATOM 686 N N . ILE A 1 89 ? -4.849 6.744 3.990 1.00 90.62 89 ILE A N 1
ATOM 687 C CA . ILE A 1 89 ? -6.288 6.486 4.087 1.00 90.62 89 ILE A CA 1
ATOM 688 C C . ILE A 1 89 ? -7.026 7.830 4.021 1.00 90.62 89 ILE A C 1
ATOM 690 O O . ILE A 1 89 ? -6.722 8.739 4.795 1.00 90.62 89 ILE A O 1
ATOM 694 N N . ILE A 1 90 ? -7.951 7.967 3.067 1.00 90.19 90 ILE A N 1
ATOM 695 C CA . ILE A 1 90 ? -8.837 9.136 2.946 1.00 90.19 90 ILE A CA 1
ATOM 696 C C . ILE A 1 90 ? -10.186 8.836 3.590 1.00 90.19 90 ILE A C 1
ATOM 698 O O . ILE A 1 90 ? -10.705 9.658 4.339 1.00 90.19 90 ILE A O 1
ATOM 702 N N . LYS A 1 91 ? -10.753 7.667 3.283 1.00 87.94 91 LYS A N 1
ATOM 703 C CA . LYS A 1 91 ? -12.072 7.253 3.754 1.00 87.94 91 LYS A CA 1
ATOM 704 C C . LYS A 1 91 ? -11.936 5.985 4.580 1.00 87.94 91 LYS A C 1
ATOM 706 O O . LYS A 1 91 ? -11.283 5.035 4.145 1.00 87.94 91 LYS A O 1
ATOM 711 N N . LYS A 1 92 ? -12.532 6.000 5.771 1.00 83.31 92 LYS A N 1
ATOM 712 C CA . LYS A 1 92 ? -12.598 4.849 6.672 1.00 83.31 92 LYS A CA 1
ATOM 713 C C . LYS A 1 92 ? -13.906 4.096 6.449 1.00 83.31 92 LYS A C 1
ATOM 715 O O . LYS A 1 92 ? -14.943 4.729 6.253 1.00 83.31 92 LYS A O 1
ATOM 720 N N . GLY A 1 93 ? -13.825 2.770 6.473 1.00 79.12 93 GLY A N 1
ATOM 721 C CA . GLY A 1 93 ? -14.994 1.902 6.558 1.00 79.12 93 GLY A CA 1
ATOM 722 C C . GLY A 1 93 ? -15.474 1.743 8.002 1.00 79.12 93 GLY A C 1
ATOM 723 O O . GLY A 1 93 ? -14.795 2.165 8.938 1.00 79.12 93 GLY A O 1
ATOM 724 N N . ASP A 1 94 ? -16.634 1.109 8.167 1.00 75.12 94 ASP A N 1
ATOM 725 C CA . ASP A 1 94 ? -17.255 0.879 9.480 1.00 75.12 94 ASP A CA 1
ATOM 726 C C . ASP A 1 94 ? -16.506 -0.163 10.326 1.00 75.12 94 ASP A C 1
ATOM 728 O O . ASP A 1 94 ? -16.492 -0.089 11.552 1.00 75.12 94 ASP A O 1
ATOM 732 N N . VAL A 1 95 ? -15.873 -1.143 9.674 1.00 79.38 95 VAL A N 1
ATOM 733 C CA . VAL A 1 95 ? -15.114 -2.207 10.345 1.00 79.38 95 VAL A CA 1
ATOM 734 C C . VAL A 1 95 ? -13.678 -1.735 10.569 1.00 79.38 95 VAL A C 1
ATOM 736 O O . VAL A 1 95 ? -13.039 -1.338 9.595 1.00 79.38 95 VAL A O 1
ATOM 739 N N . PRO A 1 96 ? -13.133 -1.815 11.797 1.00 78.56 96 PRO A N 1
ATOM 740 C CA . PRO A 1 96 ? -11.765 -1.396 12.070 1.00 78.56 96 PRO A CA 1
ATOM 741 C C . PRO A 1 96 ? -10.762 -2.205 11.245 1.00 78.56 96 PRO A C 1
ATOM 743 O O . PRO A 1 96 ? -10.842 -3.430 11.116 1.00 78.56 96 PRO A O 1
ATOM 746 N N . ILE A 1 97 ? -9.778 -1.500 10.693 1.00 78.56 97 ILE A N 1
ATOM 747 C CA . ILE A 1 97 ? -8.808 -2.080 9.766 1.00 78.56 97 ILE A CA 1
ATOM 748 C C . ILE A 1 97 ? -7.929 -3.143 10.438 1.00 78.56 97 ILE A C 1
ATOM 750 O O . ILE A 1 97 ? -7.498 -4.075 9.763 1.00 78.56 97 ILE A O 1
ATOM 754 N N . GLU A 1 98 ? -7.703 -3.053 11.755 1.00 74.81 98 GLU A N 1
ATOM 755 C CA . GLU A 1 98 ? -6.992 -4.072 12.536 1.00 74.81 98 GLU A CA 1
ATOM 756 C C . GLU A 1 98 ? -7.634 -5.462 12.425 1.00 74.81 98 GLU A C 1
ATOM 758 O O . GLU A 1 98 ? -6.939 -6.435 12.141 1.00 74.81 98 GLU A O 1
ATOM 763 N N . GLU A 1 99 ? -8.955 -5.561 12.573 1.00 73.44 99 GLU A N 1
ATOM 764 C CA . GLU A 1 99 ? -9.662 -6.848 12.504 1.00 73.44 99 GLU A CA 1
ATOM 765 C C . GLU A 1 99 ? -9.613 -7.453 11.098 1.00 73.44 99 GLU A C 1
ATOM 767 O O . GLU A 1 99 ? -9.558 -8.672 10.915 1.00 73.44 99 GLU A O 1
ATOM 772 N N . ILE A 1 100 ? -9.631 -6.593 10.079 1.00 74.94 100 ILE A N 1
ATOM 773 C CA . ILE A 1 100 ? -9.530 -7.005 8.679 1.00 74.94 100 ILE A CA 1
ATOM 774 C C . ILE A 1 100 ? -8.111 -7.515 8.389 1.00 74.94 100 ILE A C 1
ATOM 776 O O . ILE A 1 100 ? -7.934 -8.529 7.713 1.00 74.94 100 ILE A O 1
ATOM 780 N N . LEU A 1 101 ? -7.094 -6.847 8.935 1.00 72.19 101 LEU A N 1
ATOM 781 C CA . LEU A 1 101 ? -5.693 -7.237 8.795 1.00 72.19 101 LEU A CA 1
ATOM 782 C C . LEU A 1 101 ? -5.391 -8.582 9.453 1.00 72.19 101 LEU A C 1
ATOM 784 O O . LEU A 1 101 ? -4.700 -9.395 8.842 1.00 72.19 101 LEU A O 1
ATOM 788 N N . GLU A 1 102 ? -5.929 -8.845 10.645 1.00 67.88 102 GLU A N 1
ATOM 789 C CA . GLU A 1 102 ? -5.761 -10.139 11.321 1.00 67.88 102 GLU A CA 1
ATOM 790 C C . GLU A 1 102 ? -6.361 -11.300 10.518 1.00 67.88 102 GLU A C 1
ATOM 792 O O . GLU A 1 102 ? -5.798 -12.395 10.492 1.00 67.88 102 GLU A O 1
ATOM 797 N N . LYS A 1 103 ? -7.459 -11.057 9.793 1.00 64.06 103 LYS A N 1
ATOM 798 C CA . LYS A 1 103 ? -8.081 -12.056 8.908 1.00 64.06 103 LYS A CA 1
ATOM 799 C C . LYS A 1 103 ? -7.294 -12.279 7.614 1.00 64.06 103 LYS A C 1
ATOM 801 O O . LYS A 1 103 ? -7.269 -13.394 7.100 1.00 64.06 103 LYS A O 1
ATOM 806 N N . ILE A 1 104 ? -6.670 -11.232 7.071 1.00 64.62 104 ILE A N 1
ATOM 807 C CA . ILE A 1 104 ? -5.931 -11.280 5.795 1.00 64.62 104 ILE A CA 1
ATOM 808 C C . ILE A 1 104 ? -4.495 -11.783 5.983 1.00 64.62 104 ILE A C 1
ATOM 810 O O . ILE A 1 104 ? -3.921 -12.379 5.074 1.00 64.62 104 ILE A O 1
ATOM 814 N N . SER A 1 105 ? -3.897 -11.544 7.146 1.00 54.38 105 SER A N 1
ATOM 815 C CA . SER A 1 105 ? -2.566 -12.021 7.511 1.00 54.38 105 SER A CA 1
ATOM 816 C C . SER A 1 105 ? -2.641 -12.836 8.799 1.00 54.38 105 SER A C 1
ATOM 818 O O . SER A 1 105 ? -2.326 -12.308 9.868 1.00 54.38 105 SER A O 1
ATOM 820 N N . PRO A 1 106 ? -2.979 -14.139 8.735 1.00 45.69 106 PRO A N 1
ATOM 821 C CA . PRO A 1 106 ? -2.557 -15.036 9.798 1.00 45.69 106 PRO A CA 1
ATOM 822 C C . PRO A 1 106 ? -1.029 -14.930 9.869 1.00 45.69 106 PRO A C 1
ATOM 824 O O . PRO A 1 106 ? -0.336 -15.152 8.876 1.00 45.69 106 PRO A O 1
ATOM 827 N N . LYS A 1 107 ? -0.544 -14.446 11.016 1.00 36.31 107 LYS A N 1
ATOM 828 C CA . LYS A 1 107 ? 0.854 -14.149 11.357 1.00 36.31 107 LYS A CA 1
ATOM 829 C C . LYS A 1 107 ? 1.871 -14.869 10.459 1.00 36.31 107 LYS A C 1
ATOM 831 O O . LYS A 1 107 ? 1.994 -16.091 10.515 1.00 36.31 107 LYS A O 1
ATOM 836 N N . LYS A 1 108 ? 2.701 -14.108 9.736 1.00 34.25 108 LYS A N 1
ATOM 837 C CA . LYS A 1 108 ? 4.059 -14.584 9.432 1.00 34.25 108 LYS A CA 1
ATOM 838 C C . LYS A 1 108 ? 4.825 -14.599 10.753 1.00 34.25 108 LYS A C 1
ATOM 840 O O . LYS A 1 108 ? 5.445 -13.611 11.131 1.00 34.25 108 LYS A O 1
ATOM 845 N N . GLU A 1 109 ? 4.661 -15.682 11.503 1.00 28.17 109 GLU A N 1
ATOM 846 C CA . GLU A 1 109 ? 5.546 -16.019 12.607 1.00 28.17 109 GLU A CA 1
ATOM 847 C C . GLU A 1 109 ? 6.928 -16.393 12.058 1.00 28.17 109 GLU A C 1
ATOM 849 O O . GLU A 1 109 ? 7.035 -17.230 11.160 1.00 28.17 109 GLU A O 1
ATOM 854 N N . LYS A 1 110 ? 7.931 -15.798 12.717 1.00 27.77 110 LYS A N 1
ATOM 855 C CA . LYS A 1 110 ? 9.389 -16.002 12.669 1.00 27.77 110 LYS A CA 1
ATOM 856 C C . LYS A 1 110 ? 10.175 -15.232 11.610 1.00 27.77 110 LYS A C 1
ATOM 858 O O . LYS A 1 110 ? 9.995 -15.463 10.398 1.00 27.77 110 LYS A O 1
#

Radius of gyration: 14.76 Å; chains: 1; bounding box: 44×27×30 Å

Sequence (110 aa):
MAVKQIGFKLVMNDGENKKTYQIALDEKKSENFMNFGIGDKVDCSVIGIPGYEVKITGGSMVGEGRDRKRRTYAGERTHKNISQINAKIIKKGDVPIEEILEKISPKKEK